Protein AF-A0A838K2G8-F1 (afdb_monomer_lite)

Secondary structure (DSSP, 8-state):
-HHHHHHHHHHHHHHHHHHH-GGGSPPHHHHHHHHHTTS--HHHH-HHHHHHHHHHHHHH-TTHHHHS-HHHHHHHHHHHHHHHHTT-S-------

Radius of gyration: 15.43 Å; chains: 1; bounding box: 29×42×34 Å

Sequence (96 aa):
MDERIRAFARRSALADLFAASPEHAPSLAAVAHRRVHGGDHPAVRRPELVDEAAAWVERKTPEWLTTGAVDDAVDQVLDFVEMLDAGVGGRQPAVT

pLDDT: mean 85.73, std 12.17, range [38.91, 94.5]

Structure (mmCIF, N/CA/C/O backbone):
data_AF-A0A838K2G8-F1
#
_entry.id   AF-A0A838K2G8-F1
#
loop_
_atom_site.group_PDB
_atom_site.id
_atom_site.type_symbol
_atom_site.label_atom_id
_atom_site.label_alt_id
_atom_site.label_comp_id
_atom_site.label_asym_id
_atom_site.label_entity_id
_atom_site.label_seq_id
_atom_site.pdbx_PDB_ins_code
_atom_site.Cartn_x
_atom_site.Cartn_y
_atom_site.Cartn_z
_atom_site.occupancy
_atom_site.B_iso_or_equiv
_atom_site.auth_seq_id
_atom_site.auth_comp_id
_atom_site.auth_asym_id
_atom_site.auth_atom_id
_atom_site.pdbx_PDB_model_num
ATOM 1 N N . MET A 1 1 ? 16.211 22.376 -9.621 1.00 64.44 1 MET A N 1
ATOM 2 C CA . MET A 1 1 ? 15.363 23.006 -8.583 1.00 64.44 1 MET A CA 1
ATOM 3 C C . MET A 1 1 ? 13.885 22.781 -8.900 1.00 64.44 1 MET A C 1
ATOM 5 O O . MET A 1 1 ? 13.146 22.361 -8.019 1.00 64.44 1 MET A O 1
ATOM 9 N N . ASP A 1 2 ? 13.503 22.917 -10.169 1.00 85.75 2 ASP A N 1
ATOM 10 C CA . ASP A 1 2 ? 12.123 22.792 -10.663 1.00 85.75 2 ASP A CA 1
ATOM 11 C C . ASP A 1 2 ? 11.448 21.441 -10.399 1.00 85.75 2 ASP A C 1
ATOM 13 O O . ASP A 1 2 ? 10.269 21.409 -10.055 1.00 85.75 2 ASP A O 1
ATOM 17 N N . GLU A 1 3 ? 12.180 20.326 -10.483 1.00 89.12 3 GLU A N 1
ATOM 18 C CA . GLU A 1 3 ? 11.591 18.994 -10.277 1.00 89.12 3 GLU A CA 1
ATOM 19 C C . GLU A 1 3 ? 11.106 18.778 -8.838 1.00 89.12 3 GLU A C 1
ATOM 21 O O . GLU A 1 3 ? 10.023 18.250 -8.605 1.00 89.12 3 GLU A O 1
ATOM 26 N N . ARG A 1 4 ? 11.856 19.274 -7.845 1.00 85.62 4 ARG A N 1
ATOM 27 C CA . ARG A 1 4 ? 11.455 19.174 -6.431 1.00 85.62 4 ARG A CA 1
ATOM 28 C C . ARG A 1 4 ? 10.204 19.996 -6.135 1.00 85.62 4 ARG A C 1
ATOM 30 O O . ARG A 1 4 ? 9.345 19.543 -5.383 1.00 85.62 4 ARG A O 1
ATOM 37 N N . ILE A 1 5 ? 10.107 21.187 -6.726 1.00 90.44 5 ILE A N 1
ATOM 38 C CA . ILE A 1 5 ? 8.948 22.076 -6.579 1.00 90.44 5 ILE A CA 1
ATOM 39 C C . ILE A 1 5 ? 7.724 21.446 -7.254 1.00 90.44 5 ILE A C 1
ATOM 41 O O . ILE A 1 5 ? 6.645 21.420 -6.667 1.00 90.44 5 ILE A O 1
ATOM 45 N N . ARG A 1 6 ? 7.899 20.860 -8.444 1.00 88.44 6 ARG A N 1
ATOM 46 C CA . ARG A 1 6 ? 6.841 20.150 -9.173 1.00 88.44 6 ARG A CA 1
ATOM 47 C C . ARG A 1 6 ? 6.341 18.922 -8.413 1.00 88.44 6 ARG A C 1
ATOM 49 O O . ARG A 1 6 ? 5.132 18.739 -8.288 1.00 88.44 6 ARG A O 1
ATOM 56 N N . ALA A 1 7 ? 7.249 18.116 -7.863 1.00 86.06 7 ALA A N 1
ATOM 57 C CA . ALA A 1 7 ? 6.901 16.956 -7.047 1.00 86.06 7 ALA A CA 1
ATOM 58 C C . ALA A 1 7 ? 6.129 17.360 -5.781 1.00 86.06 7 ALA A C 1
ATOM 60 O O . ALA A 1 7 ? 5.141 16.717 -5.431 1.00 86.06 7 ALA A O 1
ATOM 61 N N . PHE A 1 8 ? 6.539 18.449 -5.124 1.00 86.81 8 PHE A N 1
ATOM 62 C CA . PHE A 1 8 ? 5.814 19.003 -3.981 1.00 86.81 8 PHE A CA 1
ATOM 63 C C . PHE A 1 8 ? 4.403 19.468 -4.368 1.00 86.81 8 PHE A C 1
ATOM 65 O O . PHE A 1 8 ? 3.436 19.009 -3.767 1.00 86.81 8 PHE A O 1
ATOM 72 N N . ALA A 1 9 ? 4.270 20.292 -5.413 1.00 88.88 9 ALA A N 1
ATOM 73 C CA . ALA A 1 9 ? 2.974 20.800 -5.869 1.00 88.88 9 ALA A CA 1
ATOM 74 C C . ALA A 1 9 ? 2.013 19.671 -6.277 1.00 88.88 9 ALA A C 1
ATOM 76 O O . ALA A 1 9 ? 0.826 19.719 -5.962 1.00 88.88 9 ALA A O 1
ATOM 77 N N . ARG A 1 10 ? 2.533 18.617 -6.921 1.00 87.44 10 ARG A N 1
ATOM 78 C CA . ARG A 1 10 ? 1.751 17.422 -7.256 1.00 87.44 10 ARG A CA 1
ATOM 79 C C . ARG A 1 10 ? 1.220 16.714 -6.008 1.00 87.44 10 ARG A C 1
ATOM 81 O O . ARG A 1 10 ? 0.060 16.319 -6.005 1.00 87.44 10 ARG A O 1
ATOM 88 N N . ARG A 1 11 ? 2.041 16.546 -4.964 1.00 86.00 11 ARG A N 1
ATOM 89 C CA . ARG A 1 11 ? 1.602 15.914 -3.707 1.00 86.00 11 ARG A CA 1
ATOM 90 C C . ARG A 1 11 ? 0.537 16.741 -2.997 1.00 86.00 11 ARG A C 1
ATOM 92 O O . ARG A 1 11 ? -0.450 16.168 -2.552 1.00 86.00 11 ARG A O 1
ATOM 99 N N . SER A 1 12 ? 0.697 18.064 -2.950 1.00 86.88 12 SER A N 1
ATOM 100 C CA . SER A 1 12 ? -0.325 18.958 -2.393 1.00 86.88 12 SER A CA 1
ATOM 101 C C . SER A 1 12 ? -1.651 18.837 -3.148 1.00 86.88 12 SER A C 1
ATOM 103 O O . SER A 1 12 ? -2.677 18.599 -2.526 1.00 86.88 12 SER A O 1
ATOM 105 N N . ALA A 1 13 ? -1.624 18.870 -4.485 1.00 88.44 13 ALA A N 1
ATOM 106 C CA . ALA A 1 13 ? -2.831 18.711 -5.297 1.00 88.44 13 ALA A CA 1
ATOM 107 C C . ALA A 1 13 ? -3.513 17.340 -5.120 1.00 88.44 13 ALA A C 1
ATOM 109 O O . ALA A 1 13 ? -4.738 17.254 -5.158 1.00 88.44 13 ALA A O 1
ATOM 110 N N . LEU A 1 14 ? -2.742 16.263 -4.922 1.00 86.38 14 LEU A N 1
ATOM 111 C CA . LEU A 1 14 ? -3.297 14.939 -4.618 1.00 86.38 14 LEU A CA 1
ATOM 112 C C . LEU A 1 14 ? -3.945 14.895 -3.231 1.00 86.38 14 LEU A C 1
ATOM 114 O O . LEU A 1 14 ? -5.024 14.329 -3.092 1.00 86.38 14 LEU A O 1
ATOM 118 N N . ALA A 1 15 ? -3.316 15.506 -2.225 1.00 86.81 15 ALA A N 1
ATOM 119 C CA . ALA A 1 15 ? -3.892 15.602 -0.887 1.00 86.81 15 ALA A CA 1
ATOM 120 C C . ALA A 1 15 ? -5.230 16.357 -0.909 1.00 86.81 15 ALA A C 1
ATOM 122 O O . ALA A 1 15 ? -6.205 15.881 -0.329 1.00 86.81 15 ALA A O 1
ATOM 123 N N . ASP A 1 16 ? -5.297 17.473 -1.640 1.00 89.19 16 ASP A N 1
ATOM 124 C CA . ASP A 1 16 ? -6.529 18.250 -1.812 1.00 89.19 16 ASP A CA 1
ATOM 125 C C . ASP A 1 16 ? -7.614 17.442 -2.540 1.00 89.19 16 ASP A C 1
ATOM 127 O O . ASP A 1 16 ? -8.775 17.441 -2.126 1.00 89.19 16 ASP A O 1
ATOM 131 N N . LEU A 1 17 ? -7.242 16.705 -3.596 1.00 88.38 17 LEU A N 1
ATOM 132 C CA . LEU A 1 17 ? -8.164 15.836 -4.330 1.00 88.38 17 LEU A CA 1
ATOM 133 C C . LEU A 1 17 ? -8.764 14.754 -3.426 1.00 88.38 17 LEU A C 1
ATOM 135 O O . LEU A 1 17 ? -9.975 14.564 -3.433 1.00 88.38 17 LEU A O 1
ATOM 139 N N . PHE A 1 18 ? -7.941 14.054 -2.645 1.00 88.44 18 PHE A N 1
ATOM 140 C CA . PHE A 1 18 ? -8.424 12.980 -1.772 1.00 88.44 18 PHE A CA 1
ATOM 141 C C . PHE A 1 18 ? -9.228 13.504 -0.581 1.00 88.44 18 PHE A C 1
ATOM 143 O O . PHE A 1 18 ? -10.140 12.824 -0.120 1.00 88.44 18 PHE A O 1
ATOM 150 N N . ALA A 1 19 ? -8.942 14.721 -0.111 1.00 86.81 19 ALA A N 1
ATOM 151 C CA . ALA A 1 19 ? -9.773 15.382 0.889 1.00 86.81 19 ALA A CA 1
ATOM 152 C C . ALA A 1 19 ? -11.162 15.746 0.331 1.00 86.81 19 ALA A C 1
ATOM 154 O O . ALA A 1 19 ? -12.156 15.632 1.046 1.00 86.81 19 ALA A O 1
ATOM 155 N N . ALA A 1 20 ? -11.238 16.169 -0.935 1.00 92.38 20 ALA A N 1
ATOM 156 C CA . ALA A 1 20 ? -12.497 16.517 -1.594 1.00 92.38 20 ALA A CA 1
ATOM 157 C C . ALA A 1 20 ? -13.306 15.289 -2.055 1.00 92.38 20 ALA A C 1
ATOM 159 O O . ALA A 1 20 ? -14.536 15.330 -2.048 1.00 92.38 20 ALA A O 1
ATOM 160 N N . SER A 1 21 ? -12.622 14.214 -2.449 1.00 90.56 21 SER A N 1
ATOM 161 C CA . SER A 1 21 ? -13.215 12.992 -3.004 1.00 90.56 21 SER A CA 1
ATOM 162 C C . SER A 1 21 ? -12.472 11.751 -2.488 1.00 90.56 21 SER A C 1
ATOM 164 O O . SER A 1 21 ? -11.598 11.213 -3.182 1.00 90.56 21 SER A O 1
ATOM 166 N N . PRO A 1 22 ? -12.784 11.288 -1.262 1.00 84.94 22 PRO A N 1
ATOM 167 C CA . PRO A 1 22 ? -12.124 10.139 -0.639 1.00 84.94 22 PRO A CA 1
ATOM 168 C C . PRO A 1 22 ? -12.219 8.847 -1.459 1.00 84.94 22 PRO A C 1
ATOM 170 O O . PRO A 1 22 ? -11.324 8.010 -1.397 1.00 84.94 22 PRO A O 1
ATOM 173 N N . GLU A 1 23 ? -13.263 8.687 -2.272 1.00 88.94 23 GLU A N 1
ATOM 174 C CA . GLU A 1 23 ? -13.460 7.548 -3.171 1.00 88.94 23 GLU A CA 1
ATOM 175 C C . GLU A 1 23 ? -12.396 7.433 -4.275 1.00 88.94 23 GLU A C 1
ATOM 177 O O . GLU A 1 23 ? -12.272 6.386 -4.911 1.00 88.94 23 GLU A O 1
ATOM 182 N N . HIS A 1 24 ? -11.633 8.500 -4.527 1.00 87.94 24 HIS A N 1
ATOM 183 C CA . HIS A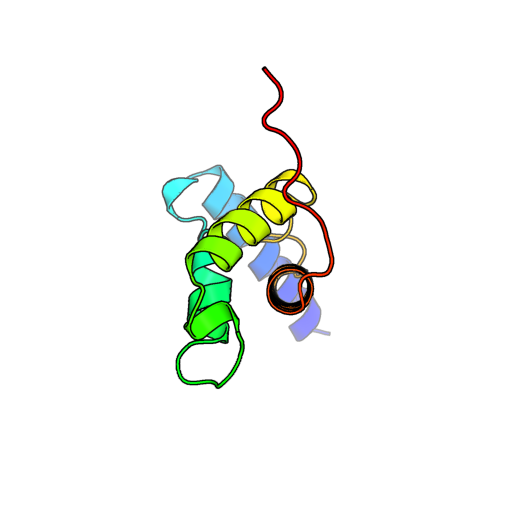 1 24 ? -10.528 8.496 -5.483 1.00 87.94 24 HIS A CA 1
ATOM 184 C C . HIS A 1 24 ? -9.193 8.071 -4.864 1.00 87.94 24 HIS A C 1
ATOM 186 O O . HIS A 1 24 ? -8.243 7.824 -5.612 1.00 87.94 24 HIS A O 1
ATOM 192 N N . ALA A 1 25 ? -9.100 7.973 -3.535 1.00 86.75 25 ALA A N 1
ATOM 193 C CA . ALA A 1 25 ? -7.911 7.452 -2.877 1.00 86.75 25 ALA A CA 1
ATOM 194 C C . ALA A 1 25 ? -7.794 5.941 -3.156 1.00 86.75 25 ALA A C 1
ATOM 196 O O . ALA A 1 25 ? -8.708 5.183 -2.821 1.00 86.75 25 ALA A O 1
ATOM 197 N N . PRO A 1 26 ? -6.701 5.468 -3.784 1.00 90.19 26 PRO A N 1
ATOM 198 C CA . PRO A 1 26 ? -6.505 4.039 -3.965 1.00 90.19 26 PRO A CA 1
ATOM 199 C C . PRO A 1 26 ? -6.221 3.388 -2.609 1.00 90.19 26 PRO A C 1
ATOM 201 O O . PRO A 1 26 ? -5.532 3.972 -1.775 1.00 90.19 26 PRO A O 1
ATOM 204 N N . SER A 1 27 ? -6.697 2.159 -2.409 1.00 92.00 27 SER A N 1
ATOM 205 C CA . SER A 1 27 ? -6.281 1.375 -1.246 1.00 92.00 27 SER A CA 1
ATOM 206 C C . SER A 1 27 ? -4.842 0.892 -1.412 1.00 92.00 27 SER A C 1
ATOM 208 O O . SER A 1 27 ? -4.393 0.573 -2.521 1.00 92.00 27 SER A O 1
ATOM 210 N N . LEU A 1 28 ? -4.120 0.782 -0.301 1.00 92.69 28 LEU A N 1
ATOM 211 C CA . LEU A 1 28 ? -2.755 0.270 -0.277 1.00 92.69 28 LEU A CA 1
ATOM 212 C C . LEU A 1 28 ? -2.703 -1.177 -0.778 1.00 92.69 28 LEU A C 1
ATOM 214 O O . LEU A 1 28 ? -1.779 -1.546 -1.498 1.00 92.69 28 LEU A O 1
ATOM 218 N N . ALA A 1 29 ? -3.748 -1.962 -0.497 1.00 94.50 29 ALA A N 1
ATOM 219 C CA . ALA A 1 29 ? -3.911 -3.312 -1.026 1.00 94.50 29 ALA A CA 1
ATOM 220 C C . ALA A 1 29 ? -3.919 -3.317 -2.561 1.00 94.50 29 ALA A C 1
ATOM 222 O O . ALA A 1 29 ? -3.176 -4.072 -3.183 1.00 94.50 29 ALA A O 1
ATOM 223 N N . ALA A 1 30 ? -4.699 -2.433 -3.197 1.00 94.31 30 ALA A N 1
ATOM 224 C CA . ALA A 1 30 ? -4.758 -2.352 -4.656 1.00 94.31 30 ALA A CA 1
ATOM 225 C C . ALA A 1 30 ? -3.398 -1.975 -5.269 1.00 94.31 30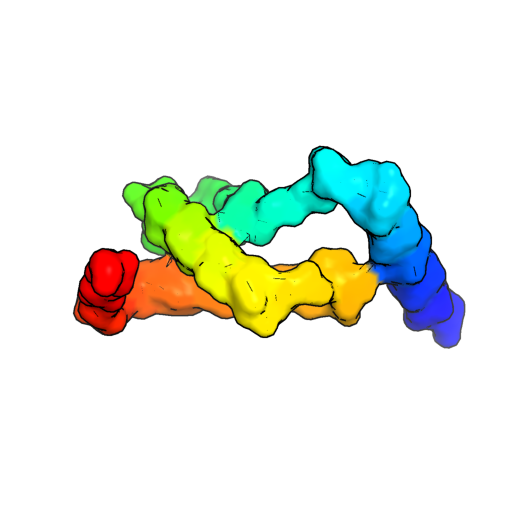 ALA A C 1
ATOM 227 O O . ALA A 1 30 ? -3.019 -2.505 -6.318 1.00 94.31 30 ALA A O 1
ATOM 228 N N . VAL A 1 31 ? -2.644 -1.089 -4.609 1.00 94.25 31 VAL A N 1
ATOM 229 C CA . VAL A 1 31 ? -1.286 -0.722 -5.036 1.00 94.25 31 VAL A CA 1
ATOM 230 C C . VAL A 1 31 ? -0.324 -1.905 -4.881 1.00 94.25 31 VAL A C 1
ATOM 232 O O . VAL A 1 31 ? 0.395 -2.227 -5.830 1.00 94.25 31 VAL A O 1
ATOM 235 N N . ALA A 1 32 ? -0.346 -2.592 -3.737 1.00 94.19 32 ALA A N 1
ATOM 236 C CA . ALA A 1 32 ? 0.502 -3.749 -3.462 1.00 94.19 32 ALA A CA 1
ATOM 237 C C . ALA A 1 32 ? 0.225 -4.909 -4.432 1.00 94.19 32 ALA A C 1
ATOM 239 O O . ALA A 1 32 ? 1.159 -5.423 -5.048 1.00 94.19 32 ALA A O 1
ATOM 240 N N . HIS A 1 33 ? -1.047 -5.253 -4.671 1.00 94.44 33 HIS A N 1
ATOM 241 C CA . HIS A 1 33 ? -1.449 -6.264 -5.661 1.00 94.44 33 HIS A CA 1
ATOM 242 C C . HIS A 1 33 ? -0.901 -5.949 -7.052 1.00 94.44 33 HIS A C 1
ATOM 244 O O . HIS A 1 33 ? -0.368 -6.826 -7.730 1.00 94.44 33 HIS A O 1
ATOM 250 N N . ARG A 1 34 ? -0.975 -4.681 -7.475 1.00 93.50 34 ARG A N 1
ATOM 251 C CA . ARG A 1 34 ? -0.435 -4.250 -8.770 1.00 93.50 34 ARG A CA 1
ATOM 252 C C . ARG A 1 34 ? 1.087 -4.387 -8.840 1.00 93.50 34 ARG A C 1
ATOM 254 O O . ARG A 1 34 ? 1.607 -4.691 -9.909 1.00 93.50 34 ARG A O 1
ATOM 261 N N . ARG A 1 35 ? 1.789 -4.156 -7.727 1.00 93.00 35 ARG A N 1
ATOM 262 C CA . ARG A 1 35 ? 3.256 -4.224 -7.636 1.00 93.00 35 ARG A CA 1
ATOM 263 C C . ARG A 1 35 ? 3.788 -5.645 -7.781 1.00 93.00 35 ARG A C 1
ATOM 265 O O . ARG A 1 35 ? 4.830 -5.830 -8.402 1.00 93.00 35 ARG A O 1
ATOM 272 N N . VAL A 1 36 ? 3.085 -6.621 -7.211 1.00 91.81 36 VAL A N 1
ATOM 273 C CA . VAL A 1 36 ? 3.495 -8.036 -7.231 1.00 91.81 36 VAL A CA 1
ATOM 274 C C . VAL A 1 36 ? 2.923 -8.815 -8.408 1.00 91.81 36 VAL A C 1
ATOM 276 O O . VAL A 1 36 ? 3.338 -9.946 -8.650 1.00 91.81 36 VAL A O 1
ATOM 279 N N . HIS A 1 37 ? 1.977 -8.232 -9.146 1.00 90.19 37 HIS A N 1
ATOM 280 C CA . HIS A 1 37 ? 1.326 -8.894 -10.266 1.00 90.19 37 HIS A CA 1
ATOM 281 C C . HIS A 1 37 ? 2.344 -9.435 -11.284 1.00 90.19 37 HIS A C 1
ATOM 283 O O . HIS A 1 37 ? 3.153 -8.686 -11.829 1.00 9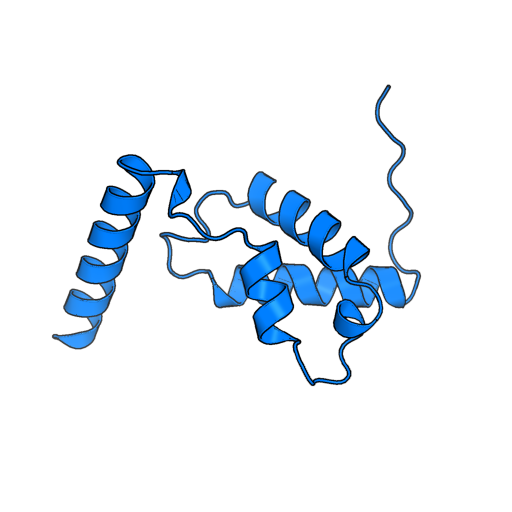0.19 37 HIS A O 1
ATOM 289 N N . GLY A 1 38 ? 2.277 -10.742 -11.555 1.00 84.00 38 GLY A N 1
ATOM 290 C CA . GLY A 1 38 ? 3.159 -11.421 -12.508 1.00 84.00 38 GLY A CA 1
ATOM 291 C C . GLY A 1 38 ? 4.569 -11.737 -11.991 1.00 84.00 38 GLY A C 1
ATOM 292 O O . GLY A 1 38 ? 5.397 -12.179 -12.783 1.00 84.00 38 GLY A O 1
ATOM 293 N N . GLY A 1 39 ? 4.848 -11.514 -10.703 1.00 87.19 39 GLY A N 1
ATOM 294 C CA . GLY A 1 39 ? 6.079 -11.953 -10.042 1.00 87.19 39 GLY A CA 1
ATOM 295 C C . GLY A 1 39 ? 5.917 -13.261 -9.258 1.00 87.19 39 GLY A C 1
ATOM 296 O O . GLY A 1 39 ? 4.835 -13.840 -9.200 1.00 87.19 39 GLY A O 1
ATOM 297 N N . ASP A 1 40 ? 6.995 -13.684 -8.595 1.00 89.56 40 ASP A N 1
ATOM 298 C CA . ASP A 1 40 ? 7.034 -14.902 -7.762 1.00 89.56 40 ASP A CA 1
ATOM 299 C C . ASP A 1 40 ? 6.854 -14.624 -6.256 1.00 89.56 40 ASP A C 1
ATOM 301 O O . ASP A 1 40 ? 7.005 -15.516 -5.416 1.00 89.56 40 ASP A O 1
ATOM 305 N N . HIS A 1 41 ? 6.536 -13.378 -5.894 1.00 91.88 41 HIS A N 1
ATOM 306 C CA . HIS A 1 41 ? 6.372 -12.966 -4.502 1.00 91.88 41 HIS A CA 1
ATOM 307 C C . HIS A 1 41 ? 5.211 -13.733 -3.830 1.00 91.88 41 HIS A C 1
ATOM 309 O O . HIS A 1 41 ? 4.161 -13.911 -4.459 1.00 91.88 41 HIS A O 1
ATOM 315 N N . PRO A 1 42 ? 5.316 -14.139 -2.545 1.00 90.38 42 PRO A N 1
ATOM 316 C CA . PRO A 1 42 ? 4.248 -14.864 -1.842 1.00 90.38 42 PRO A CA 1
ATOM 317 C C . PRO A 1 42 ? 2.873 -14.181 -1.889 1.00 90.38 42 PRO A C 1
ATOM 319 O O . PRO A 1 42 ? 1.845 -14.850 -1.980 1.00 90.38 42 PRO A O 1
ATOM 322 N N . ALA A 1 43 ? 2.860 -12.849 -1.918 1.00 91.88 43 ALA A N 1
ATOM 323 C CA . ALA A 1 43 ? 1.666 -12.019 -2.106 1.00 91.88 43 ALA A CA 1
ATOM 324 C C . ALA A 1 43 ? 0.811 -12.395 -3.330 1.00 91.88 43 ALA A C 1
ATOM 326 O O . ALA A 1 43 ? -0.401 -12.216 -3.298 1.00 91.88 43 ALA A O 1
ATOM 327 N N . VAL A 1 44 ? 1.409 -12.947 -4.392 1.00 92.69 44 VAL A N 1
ATOM 328 C CA . VAL A 1 44 ? 0.677 -13.370 -5.599 1.00 92.69 44 VAL A CA 1
ATOM 329 C C . VAL A 1 44 ? -0.219 -14.575 -5.320 1.00 92.69 44 VAL A C 1
ATOM 331 O O . VAL A 1 44 ? -1.331 -14.656 -5.836 1.00 92.69 44 VAL A O 1
ATOM 334 N N . ARG A 1 45 ? 0.255 -15.515 -4.495 1.00 92.19 45 ARG A N 1
ATOM 335 C CA . ARG A 1 45 ? -0.476 -16.744 -4.141 1.00 92.19 45 ARG A CA 1
ATOM 336 C C . ARG A 1 45 ? -1.301 -16.607 -2.855 1.00 92.19 45 ARG A C 1
ATOM 338 O O . ARG A 1 45 ? -2.105 -17.491 -2.581 1.00 92.19 45 ARG A O 1
ATOM 345 N N . ARG A 1 46 ? -1.098 -15.528 -2.085 1.00 90.44 46 ARG A N 1
ATOM 346 C CA . ARG A 1 46 ? -1.789 -15.228 -0.815 1.00 90.44 46 ARG A CA 1
ATOM 347 C C . ARG A 1 46 ? -2.342 -13.801 -0.788 1.00 90.44 46 ARG A C 1
ATOM 349 O O . ARG A 1 46 ? -1.900 -12.988 0.031 1.00 90.44 46 ARG A O 1
ATOM 356 N N . PRO A 1 47 ? -3.278 -13.463 -1.690 1.00 91.81 47 PRO A N 1
ATOM 357 C CA . PRO A 1 47 ? -3.836 -12.118 -1.758 1.00 91.81 47 PRO A CA 1
ATOM 358 C C . PRO A 1 47 ? -4.528 -11.692 -0.454 1.00 91.81 47 PRO A C 1
ATOM 360 O O . PRO A 1 47 ? -4.513 -10.515 -0.113 1.00 91.81 47 PRO A O 1
ATOM 363 N N . GLU A 1 48 ? -5.052 -12.641 0.324 1.00 92.12 48 GLU A N 1
ATOM 364 C CA . GLU A 1 48 ? -5.670 -12.379 1.624 1.00 92.12 48 GLU A CA 1
ATOM 365 C C . GLU A 1 48 ? -4.692 -11.788 2.650 1.00 92.12 48 GLU A C 1
ATOM 367 O O . GLU A 1 48 ? -5.082 -10.954 3.466 1.00 92.12 48 GLU A O 1
ATOM 372 N N . LEU A 1 49 ? -3.411 -12.175 2.588 1.00 92.31 49 LEU A N 1
ATOM 373 C CA . LEU A 1 49 ? -2.384 -11.611 3.463 1.00 92.31 49 LEU A CA 1
ATOM 374 C C . LEU A 1 49 ? -2.028 -10.182 3.062 1.00 92.31 49 LEU A C 1
ATOM 376 O O . LEU A 1 49 ? -1.716 -9.371 3.928 1.00 92.31 49 LEU A O 1
ATOM 380 N N . VAL A 1 50 ? -2.085 -9.871 1.764 1.00 94.50 50 VAL A N 1
ATOM 381 C CA . VAL A 1 50 ? -1.862 -8.511 1.259 1.00 94.50 50 VAL A CA 1
ATOM 382 C C . VAL A 1 50 ? -2.941 -7.583 1.792 1.00 94.50 50 VAL A C 1
ATOM 384 O O . VAL A 1 50 ? -2.620 -6.507 2.282 1.00 94.50 50 VAL A O 1
ATOM 387 N N . ASP A 1 51 ? -4.203 -8.009 1.742 1.00 93.44 51 ASP A N 1
ATOM 388 C CA . ASP A 1 51 ? -5.327 -7.203 2.218 1.00 93.44 51 ASP A CA 1
ATOM 389 C C . ASP A 1 51 ? -5.230 -6.943 3.734 1.00 93.44 51 ASP A C 1
ATOM 391 O O . ASP A 1 51 ? -5.413 -5.810 4.186 1.00 93.44 51 ASP A O 1
ATOM 395 N N . GLU A 1 52 ? -4.878 -7.965 4.526 1.00 92.06 52 GLU A N 1
ATOM 396 C CA . GLU A 1 52 ? -4.694 -7.834 5.978 1.00 92.06 52 GLU A CA 1
ATOM 397 C C . GLU A 1 52 ? -3.504 -6.926 6.332 1.00 92.06 52 GLU A C 1
ATOM 399 O O . GLU A 1 52 ? -3.635 -6.009 7.153 1.00 92.06 52 GLU A O 1
ATOM 404 N N . ALA A 1 53 ? -2.357 -7.148 5.684 1.00 92.62 53 ALA A N 1
ATOM 405 C CA . ALA A 1 53 ? -1.142 -6.365 5.874 1.00 92.62 53 ALA A CA 1
ATOM 406 C C . ALA A 1 53 ? -1.348 -4.900 5.466 1.00 92.62 53 ALA A C 1
ATOM 408 O O . ALA A 1 53 ? -1.014 -3.991 6.226 1.00 92.62 53 ALA A O 1
ATOM 409 N N . ALA A 1 54 ? -1.968 -4.660 4.309 1.00 93.62 54 ALA A N 1
ATOM 410 C CA . ALA A 1 54 ? -2.287 -3.324 3.823 1.00 93.62 54 ALA A CA 1
ATOM 411 C C . ALA A 1 54 ? -3.218 -2.581 4.780 1.00 93.62 54 ALA A C 1
ATOM 413 O O . ALA A 1 54 ? -2.917 -1.451 5.156 1.00 93.62 54 ALA A O 1
ATOM 414 N N . ALA A 1 55 ? -4.288 -3.223 5.257 1.00 92.88 55 ALA A N 1
ATOM 415 C CA . ALA A 1 55 ? -5.188 -2.607 6.227 1.00 92.88 55 ALA A CA 1
ATOM 416 C C . ALA A 1 55 ? -4.468 -2.260 7.542 1.00 92.88 55 ALA A C 1
ATOM 418 O O . ALA A 1 55 ? -4.801 -1.271 8.199 1.00 92.88 55 ALA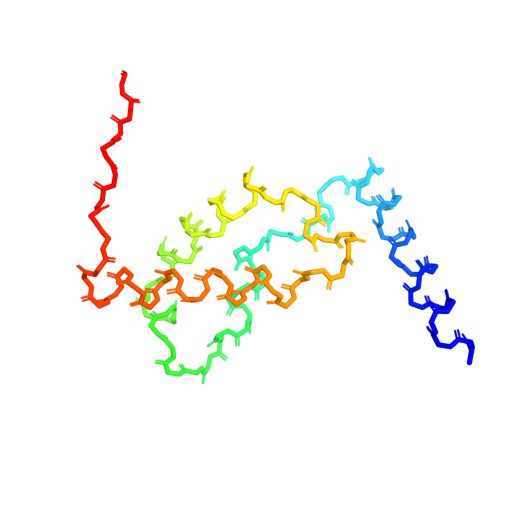 A O 1
ATOM 419 N N . TRP A 1 56 ? -3.498 -3.075 7.969 1.00 90.94 56 TRP A N 1
ATOM 420 C CA . TRP A 1 56 ? -2.686 -2.780 9.149 1.00 90.94 56 TRP A CA 1
ATOM 421 C C . TRP A 1 56 ? -1.760 -1.577 8.933 1.00 90.94 56 TRP A C 1
ATOM 423 O O . TRP A 1 56 ? -1.734 -0.686 9.788 1.00 90.94 56 TRP A O 1
ATOM 433 N N . VAL A 1 57 ? -1.060 -1.513 7.796 1.00 91.25 57 VAL A N 1
ATOM 434 C CA . VAL A 1 57 ? -0.183 -0.383 7.450 1.00 91.25 57 VAL A CA 1
ATOM 435 C C . VAL A 1 57 ? -0.991 0.906 7.295 1.00 91.25 57 VAL A C 1
ATOM 437 O O . VAL A 1 57 ? -0.623 1.917 7.886 1.00 91.25 57 VAL A O 1
ATOM 440 N N . GLU A 1 58 ? -2.143 0.874 6.620 1.00 90.88 58 GLU A N 1
ATOM 441 C CA . GLU A 1 58 ? -3.027 2.041 6.468 1.00 90.88 58 GLU A CA 1
ATOM 442 C C . GLU A 1 58 ? -3.484 2.617 7.815 1.00 90.88 58 GLU A C 1
ATOM 444 O O . GLU A 1 58 ? -3.549 3.834 7.978 1.00 90.88 58 GLU A O 1
ATOM 449 N N . ARG A 1 59 ? -3.755 1.764 8.816 1.00 88.50 59 ARG A N 1
ATOM 450 C CA . ARG A 1 59 ? -4.088 2.228 10.175 1.00 88.50 59 ARG A CA 1
ATOM 451 C C . ARG A 1 59 ? -2.899 2.865 10.891 1.00 88.50 59 ARG A C 1
ATOM 453 O O . ARG A 1 59 ? -3.104 3.733 11.736 1.00 88.50 59 ARG A O 1
ATOM 460 N N . LYS A 1 60 ? -1.676 2.406 10.613 1.00 88.38 60 LYS A N 1
ATOM 461 C CA . LYS A 1 60 ? -0.452 2.920 11.242 1.00 88.38 60 LYS A CA 1
ATOM 462 C C . LYS A 1 60 ? 0.081 4.187 10.581 1.00 88.38 60 LYS A C 1
ATOM 464 O O . LYS A 1 60 ? 0.669 5.012 11.275 1.00 88.38 60 LYS A O 1
ATOM 469 N N . THR A 1 61 ? -0.107 4.315 9.274 1.00 86.81 61 THR A N 1
ATOM 470 C CA . THR A 1 61 ? 0.454 5.386 8.447 1.00 86.81 61 THR A CA 1
ATOM 471 C C . THR A 1 61 ? -0.610 5.868 7.459 1.00 86.81 61 THR A C 1
ATOM 473 O O . THR A 1 61 ? -0.494 5.613 6.263 1.00 86.81 61 THR A O 1
ATOM 476 N N . PRO A 1 62 ? -1.678 6.538 7.926 1.00 83.44 62 PRO A N 1
ATOM 477 C CA . PRO A 1 62 ? -2.777 6.993 7.067 1.00 83.44 62 PRO A CA 1
ATOM 478 C C . PRO A 1 62 ? -2.346 8.002 5.985 1.00 83.44 62 PRO A C 1
ATOM 480 O O . PRO A 1 62 ? -3.022 8.168 4.975 1.00 83.44 62 PRO A O 1
ATOM 483 N N . GLU A 1 63 ? -1.210 8.671 6.167 1.00 85.75 63 GLU A N 1
ATOM 484 C CA . GLU A 1 63 ? -0.660 9.693 5.277 1.00 85.75 63 GLU A CA 1
ATOM 485 C C . GLU A 1 63 ? 0.215 9.147 4.132 1.00 85.75 63 GLU A C 1
ATOM 487 O O . GLU A 1 63 ? 0.785 9.929 3.365 1.00 85.75 63 GLU A O 1
ATOM 492 N N . TRP A 1 64 ? 0.332 7.822 3.986 1.00 87.38 64 TRP A N 1
ATOM 493 C CA . TRP A 1 64 ? 1.201 7.169 2.993 1.00 87.38 64 TRP A CA 1
ATOM 494 C C . TRP A 1 64 ? 0.985 7.670 1.550 1.00 87.38 64 TRP A C 1
ATOM 496 O O . TRP A 1 64 ? 1.935 7.785 0.773 1.00 87.38 64 TRP A O 1
ATOM 506 N N . LEU A 1 65 ? -0.250 8.055 1.208 1.00 83.38 65 LEU A N 1
ATOM 507 C CA . LEU A 1 65 ? -0.636 8.578 -0.109 1.00 83.38 65 LEU A CA 1
ATOM 508 C C . LEU A 1 65 ? -0.133 9.995 -0.410 1.00 83.38 65 LEU A C 1
ATOM 510 O O . LEU A 1 65 ? -0.035 10.374 -1.579 1.00 83.38 65 LEU A O 1
ATOM 514 N N . THR A 1 66 ? 0.155 10.805 0.611 1.00 80.25 66 THR A N 1
ATOM 515 C CA . THR A 1 66 ? 0.376 12.256 0.456 1.00 80.25 66 THR A CA 1
ATOM 516 C C . THR A 1 66 ? 1.789 12.696 0.830 1.00 80.25 66 T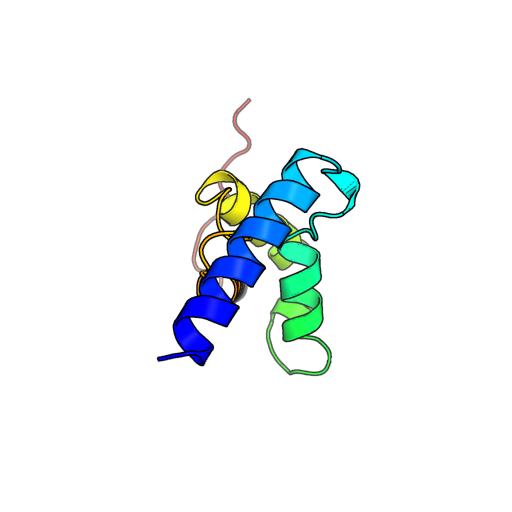HR A C 1
ATOM 518 O O . THR A 1 66 ? 2.242 13.757 0.394 1.00 80.25 66 THR A O 1
ATOM 521 N N . THR A 1 67 ? 2.537 11.866 1.558 1.00 77.50 67 THR A N 1
ATOM 522 C CA . THR A 1 67 ? 3.921 12.155 1.978 1.00 77.50 67 THR A CA 1
ATOM 523 C C . THR A 1 67 ? 4.979 11.724 0.963 1.00 77.50 67 THR A C 1
ATOM 525 O O . THR A 1 67 ? 6.123 12.171 1.039 1.00 77.50 67 THR A O 1
ATOM 528 N N . GLY A 1 68 ? 4.602 10.921 -0.036 1.00 73.00 68 GLY A N 1
ATOM 529 C CA . GLY A 1 68 ? 5.548 10.294 -0.962 1.00 73.00 68 GLY A CA 1
ATOM 530 C C . GLY A 1 68 ? 6.183 9.013 -0.416 1.00 73.00 68 GLY A C 1
ATOM 531 O O . GLY A 1 68 ? 7.075 8.486 -1.066 1.00 73.00 68 GLY A O 1
ATOM 532 N N . ALA A 1 69 ? 5.697 8.498 0.718 1.00 82.81 69 ALA A N 1
ATOM 533 C CA . ALA A 1 69 ? 6.094 7.219 1.310 1.00 82.81 69 ALA A CA 1
ATOM 534 C C . ALA A 1 69 ? 5.328 6.022 0.708 1.00 82.81 69 ALA A C 1
ATOM 536 O O . ALA A 1 69 ? 5.093 5.026 1.384 1.00 82.81 69 ALA A O 1
ATOM 537 N N . VAL A 1 70 ? 4.882 6.131 -0.550 1.00 87.25 70 VAL A N 1
ATOM 538 C CA . VAL A 1 70 ? 4.096 5.074 -1.207 1.00 87.25 70 VAL A CA 1
ATOM 539 C C . VAL A 1 70 ? 4.929 3.809 -1.359 1.00 87.25 70 VAL A C 1
ATOM 541 O O . VAL A 1 70 ? 4.451 2.735 -1.014 1.00 87.25 70 VAL A O 1
ATOM 544 N N . ASP A 1 71 ? 6.166 3.945 -1.840 1.00 88.62 71 ASP A N 1
ATOM 545 C CA . ASP A 1 71 ? 7.066 2.805 -2.024 1.00 88.62 71 ASP A CA 1
ATOM 546 C C . ASP A 1 71 ? 7.389 2.151 -0.673 1.00 88.62 71 ASP A C 1
ATOM 548 O O . ASP A 1 71 ? 7.196 0.950 -0.530 1.00 88.62 71 ASP A O 1
ATOM 552 N N . ASP A 1 72 ? 7.725 2.946 0.350 1.00 89.94 72 ASP A N 1
ATOM 553 C CA . ASP A 1 72 ? 8.001 2.445 1.705 1.00 89.94 72 ASP A CA 1
ATOM 554 C C . ASP A 1 72 ? 6.793 1.716 2.326 1.00 89.94 72 ASP A C 1
ATOM 556 O O . ASP A 1 72 ? 6.943 0.675 2.965 1.00 89.94 72 ASP A O 1
ATOM 560 N N . ALA A 1 73 ? 5.579 2.249 2.147 1.00 92.44 73 ALA A N 1
ATOM 561 C CA . ALA A 1 73 ? 4.360 1.629 2.661 1.00 92.44 73 ALA A CA 1
ATOM 562 C C . ALA A 1 73 ? 4.039 0.316 1.935 1.00 92.44 73 ALA A C 1
ATOM 564 O O . ALA A 1 73 ? 3.604 -0.647 2.566 1.00 92.44 73 ALA A O 1
ATOM 565 N N . VAL A 1 74 ? 4.265 0.260 0.620 1.00 92.69 74 VAL A N 1
ATOM 566 C CA . VAL A 1 74 ? 4.098 -0.968 -0.164 1.00 92.69 74 VAL A CA 1
ATOM 567 C C . VAL A 1 74 ? 5.143 -2.002 0.238 1.00 92.69 74 VAL A C 1
ATOM 569 O O . VAL A 1 74 ? 4.773 -3.144 0.491 1.00 92.69 74 VAL A O 1
ATOM 572 N N . ASP A 1 75 ? 6.410 -1.618 0.360 1.00 93.50 75 ASP A N 1
ATOM 573 C CA . ASP A 1 75 ? 7.482 -2.525 0.776 1.00 93.50 75 ASP A CA 1
ATOM 574 C C . ASP A 1 75 ? 7.199 -3.086 2.179 1.00 93.50 75 ASP A C 1
ATOM 576 O O . ASP A 1 75 ? 7.271 -4.295 2.381 1.00 93.50 75 ASP A O 1
ATOM 580 N N . GLN A 1 76 ? 6.714 -2.263 3.116 1.00 93.00 76 GLN A N 1
ATOM 581 C CA . GLN A 1 76 ? 6.293 -2.734 4.439 1.00 93.00 76 GLN A CA 1
ATOM 582 C C . GLN A 1 76 ? 5.153 -3.767 4.386 1.00 93.00 76 GLN A C 1
ATOM 584 O O . GLN A 1 76 ? 5.143 -4.711 5.180 1.00 93.00 76 GLN A O 1
ATOM 589 N N . VAL A 1 77 ? 4.186 -3.607 3.475 1.00 94.31 77 VAL A N 1
ATOM 590 C CA . VAL A 1 77 ? 3.131 -4.610 3.253 1.00 94.31 77 VAL A CA 1
ATOM 591 C C . VAL A 1 77 ? 3.735 -5.914 2.743 1.00 94.31 77 VAL A C 1
ATOM 593 O O . VAL A 1 77 ? 3.396 -6.983 3.249 1.00 94.31 77 VAL A O 1
ATOM 596 N N . LEU A 1 78 ? 4.625 -5.834 1.756 1.00 94.38 78 LEU A N 1
ATOM 597 C CA . LEU A 1 78 ? 5.228 -7.006 1.129 1.00 94.38 78 LEU A CA 1
ATOM 598 C C . LEU A 1 78 ? 6.130 -7.774 2.101 1.00 94.38 78 LEU A C 1
ATOM 600 O O . LEU A 1 78 ? 5.940 -8.981 2.248 1.00 94.38 78 LEU A O 1
ATOM 604 N N . ASP A 1 79 ? 6.978 -7.078 2.856 1.00 93.62 79 ASP A N 1
ATOM 605 C CA . ASP A 1 79 ? 7.812 -7.657 3.915 1.00 93.62 79 ASP A CA 1
ATOM 606 C C . ASP A 1 79 ? 6.965 -8.388 4.969 1.00 93.62 79 ASP A C 1
ATOM 608 O O . ASP A 1 79 ? 7.315 -9.473 5.444 1.00 93.62 79 ASP A O 1
ATOM 612 N N . PHE A 1 80 ? 5.813 -7.819 5.342 1.00 91.25 80 PHE A N 1
ATOM 613 C CA . PHE A 1 80 ? 4.911 -8.453 6.302 1.00 91.25 80 PHE A CA 1
ATOM 614 C C . PHE A 1 80 ? 4.284 -9.731 5.735 1.00 91.25 80 PHE A C 1
ATOM 616 O O . PHE A 1 80 ? 4.172 -10.735 6.439 1.00 91.25 80 PHE A O 1
ATOM 623 N N . VAL A 1 81 ? 3.927 -9.731 4.450 1.00 92.75 81 VAL A N 1
ATOM 624 C CA . VAL A 1 81 ? 3.430 -10.929 3.764 1.00 92.75 81 VAL A CA 1
ATOM 625 C C . VAL A 1 81 ? 4.506 -12.011 3.690 1.00 92.75 81 VAL A C 1
ATOM 627 O O . VAL A 1 81 ? 4.193 -13.173 3.944 1.00 92.75 81 VAL A O 1
ATOM 630 N N . GLU A 1 82 ? 5.761 -11.666 3.391 1.00 92.69 82 GLU A N 1
ATOM 631 C CA . GLU A 1 82 ? 6.873 -12.627 3.410 1.00 92.69 82 GLU A CA 1
ATOM 632 C C . GLU A 1 82 ? 7.069 -13.238 4.801 1.00 92.69 82 GLU A C 1
ATOM 634 O O . GLU A 1 82 ? 7.218 -14.454 4.932 1.00 92.69 82 GLU A O 1
ATOM 639 N N . MET A 1 83 ? 6.997 -12.411 5.847 1.00 92.12 83 MET A N 1
ATOM 640 C CA . MET A 1 83 ? 7.095 -12.852 7.238 1.00 92.12 83 MET A CA 1
ATOM 641 C C . MET A 1 83 ? 5.996 -13.869 7.582 1.00 92.12 83 MET A C 1
ATOM 643 O O . MET A 1 83 ? 6.292 -14.971 8.054 1.00 92.12 83 MET A O 1
ATOM 647 N N . LEU A 1 84 ? 4.736 -13.534 7.283 1.00 88.88 84 LEU A N 1
ATOM 648 C CA . LEU A 1 84 ? 3.584 -14.399 7.545 1.00 88.88 84 LEU A CA 1
ATOM 649 C C . LEU A 1 84 ? 3.606 -15.678 6.697 1.00 88.88 84 LEU A C 1
ATOM 651 O O . LEU A 1 84 ? 3.190 -16.741 7.167 1.00 88.88 84 LEU A O 1
ATOM 655 N N . ASP A 1 85 ? 4.097 -15.607 5.458 1.00 87.94 85 ASP A N 1
ATOM 656 C CA . ASP A 1 85 ? 4.261 -16.780 4.597 1.00 87.94 85 ASP A CA 1
ATOM 657 C C . ASP A 1 85 ? 5.349 -17.728 5.104 1.00 87.94 85 ASP A C 1
ATOM 659 O O . ASP A 1 85 ? 5.154 -18.943 5.107 1.00 87.94 85 ASP A O 1
ATOM 663 N N . ALA A 1 86 ? 6.440 -17.178 5.641 1.00 88.06 86 ALA A N 1
ATOM 664 C CA . ALA A 1 86 ? 7.487 -17.933 6.321 1.00 88.06 86 ALA A CA 1
ATOM 665 C C . ALA A 1 86 ? 7.041 -18.521 7.679 1.00 88.06 86 ALA A C 1
ATOM 667 O O . ALA A 1 86 ? 7.823 -19.207 8.340 1.00 88.06 86 ALA A O 1
ATOM 668 N N . GLY A 1 87 ? 5.801 -18.263 8.115 1.00 84.12 87 GLY A N 1
ATOM 669 C CA . GLY A 1 87 ? 5.278 -18.705 9.410 1.00 84.12 87 GLY A CA 1
ATOM 670 C C . GLY A 1 87 ? 5.832 -17.913 10.596 1.00 84.12 87 GLY A C 1
ATOM 671 O O . GLY A 1 87 ? 5.730 -18.357 11.742 1.00 84.12 87 GLY A O 1
ATOM 672 N N . VAL A 1 88 ? 6.426 -16.749 10.335 1.00 75.00 88 VAL A N 1
ATOM 673 C CA . VAL A 1 88 ? 6.936 -15.828 11.346 1.00 75.00 88 VAL A CA 1
ATOM 674 C C . VAL A 1 88 ? 5.835 -14.801 11.634 1.00 75.00 88 VAL A C 1
ATOM 676 O O . VAL A 1 88 ? 5.337 -14.133 10.739 1.00 75.00 88 VAL A O 1
ATOM 679 N N . GLY A 1 89 ? 5.415 -14.694 12.897 1.00 63.59 89 GLY A N 1
ATOM 680 C CA . GLY A 1 89 ? 4.284 -13.846 13.297 1.00 63.59 89 GLY A CA 1
ATOM 681 C C . GLY A 1 89 ? 2.987 -14.646 13.430 1.00 63.59 89 GLY A C 1
ATOM 682 O O . GLY A 1 89 ? 2.364 -15.053 12.455 1.00 63.59 89 GLY A O 1
ATOM 683 N N . GLY A 1 90 ? 2.580 -14.914 14.671 1.00 56.97 90 GLY A N 1
ATOM 684 C CA . GLY A 1 90 ? 1.319 -15.597 14.944 1.00 56.97 90 GLY A CA 1
ATOM 685 C C . GLY A 1 90 ? 0.117 -14.730 14.567 1.00 56.97 90 GLY A C 1
ATOM 686 O O . GLY A 1 90 ? 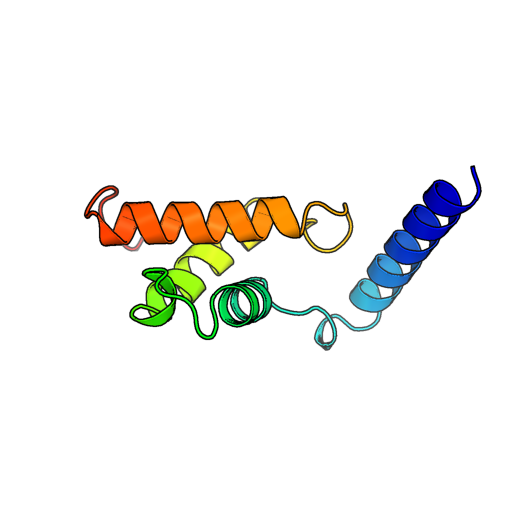0.147 -13.514 14.753 1.00 56.97 90 GLY A O 1
ATOM 687 N N . ARG A 1 91 ? -0.965 -15.374 14.105 1.00 48.84 91 ARG A N 1
ATOM 688 C CA . ARG A 1 91 ? -2.306 -14.778 14.009 1.00 48.84 91 ARG A CA 1
ATOM 689 C C . ARG A 1 91 ? -2.615 -14.073 15.331 1.00 48.84 91 ARG A C 1
ATOM 691 O O . ARG A 1 91 ? -2.760 -14.738 16.358 1.00 48.84 91 ARG A O 1
ATOM 698 N N . GLN A 1 92 ? -2.693 -12.746 15.323 1.00 56.66 92 GLN A N 1
ATOM 699 C CA . GLN A 1 92 ? -3.059 -12.011 16.527 1.00 56.66 92 GLN A CA 1
ATOM 700 C C . GLN A 1 92 ? -4.540 -12.315 16.842 1.00 56.66 92 GLN A C 1
ATOM 702 O O . GLN A 1 92 ? -5.363 -12.339 15.922 1.00 56.66 92 GLN A O 1
ATOM 707 N N . PRO A 1 93 ? -4.894 -12.639 18.100 1.00 42.50 93 PRO A N 1
ATOM 708 C CA . PRO A 1 93 ? -6.248 -13.038 18.462 1.00 42.50 93 PRO A CA 1
ATOM 709 C C . PRO A 1 93 ? -7.218 -11.884 18.214 1.00 42.50 93 PRO A C 1
ATOM 711 O O . PRO A 1 93 ? -6.930 -10.737 18.557 1.00 42.50 93 PRO A O 1
ATOM 714 N N . ALA A 1 94 ? -8.372 -12.208 17.629 1.00 38.91 94 ALA A N 1
ATOM 715 C CA . ALA A 1 94 ? -9.495 -11.292 17.521 1.00 38.91 94 ALA A CA 1
ATOM 716 C C . ALA A 1 94 ? -9.820 -10.747 18.918 1.00 38.91 94 ALA A C 1
ATOM 718 O O . ALA A 1 94 ? -10.188 -11.504 19.818 1.00 38.91 94 ALA A O 1
ATOM 719 N N . VAL A 1 95 ? -9.629 -9.443 19.105 1.00 43.69 95 VAL A N 1
ATOM 720 C CA . VAL A 1 95 ? -10.026 -8.756 20.332 1.00 43.69 95 VAL A CA 1
ATOM 721 C C . VAL A 1 95 ? -11.553 -8.775 20.351 1.00 43.69 95 VAL A C 1
ATOM 723 O O . VAL A 1 95 ? -12.188 -8.168 19.490 1.00 43.69 95 VAL A O 1
ATOM 726 N N . THR A 1 96 ? -12.106 -9.571 21.265 1.00 43.66 96 THR A N 1
ATOM 727 C CA . THR A 1 96 ? -13.535 -9.609 21.605 1.00 43.66 96 THR A CA 1
ATOM 728 C C . THR A 1 96 ? -13.777 -8.671 22.776 1.00 43.66 96 THR A C 1
ATOM 730 O O . THR A 1 96 ? -12.878 -8.607 23.647 1.00 43.66 96 THR A O 1
#

Foldseek 3Di:
DVVVVVVLVVLVVQVVVCVVPVVPDDQLLVVLCVVCPPHPQLCVVCSVLLVVLSVVLCVVCVCCSRPVVSVVSSVSSSVSSVCVVVVHDDDDDDDD